Protein AF-A0A842XQS7-F1 (afdb_monomer_lite)

Structure (mmCIF, N/CA/C/O backbone):
data_AF-A0A842XQS7-F1
#
_entry.id   AF-A0A842XQS7-F1
#
loop_
_atom_site.group_PDB
_atom_site.id
_atom_site.type_symbol
_atom_site.label_atom_id
_atom_site.label_alt_id
_atom_site.label_comp_id
_atom_site.label_asym_id
_atom_site.label_entity_id
_atom_site.label_seq_id
_atom_site.pdbx_PDB_ins_code
_atom_site.Cartn_x
_atom_site.Cartn_y
_atom_site.Cartn_z
_atom_site.occupancy
_atom_site.B_iso_or_equiv
_atom_site.auth_seq_id
_atom_site.auth_comp_id
_atom_site.auth_asym_id
_atom_site.auth_atom_id
_atom_site.pdbx_PDB_model_num
ATOM 1 N N . MET A 1 1 ? -32.790 -13.302 12.977 1.00 47.34 1 MET A N 1
ATOM 2 C CA . MET A 1 1 ? -31.801 -12.402 13.604 1.00 47.34 1 MET A CA 1
ATOM 3 C C . MET A 1 1 ? -30.451 -12.900 13.130 1.00 47.34 1 MET A C 1
ATOM 5 O O . MET A 1 1 ? -30.231 -14.085 13.339 1.00 47.34 1 MET A O 1
ATOM 9 N N . PRO A 1 2 ? -29.625 -12.110 12.421 1.00 49.16 2 PRO A N 1
ATOM 10 C CA . PRO A 1 2 ? -28.259 -12.537 12.152 1.00 49.16 2 PRO A CA 1
ATOM 11 C C . PRO A 1 2 ? -27.558 -12.612 13.504 1.00 49.16 2 PRO A C 1
ATOM 13 O O . PRO A 1 2 ? -27.627 -11.671 14.301 1.00 49.16 2 PRO A O 1
ATOM 16 N N . ASP A 1 3 ? -27.045 -13.795 13.799 1.00 56.91 3 ASP A N 1
ATOM 17 C CA . ASP A 1 3 ? -26.550 -14.179 15.104 1.00 56.91 3 ASP A CA 1
ATOM 18 C C . ASP A 1 3 ? -25.242 -13.422 15.353 1.00 56.91 3 ASP A C 1
ATOM 20 O O . ASP A 1 3 ? -24.388 -13.328 14.474 1.00 56.91 3 ASP A O 1
ATOM 24 N N . ILE A 1 4 ? -25.057 -12.863 16.547 1.00 59.94 4 ILE A N 1
ATOM 25 C CA . ILE A 1 4 ? -23.836 -12.113 16.902 1.00 59.94 4 ILE A CA 1
ATOM 26 C C . ILE A 1 4 ? -22.582 -12.991 16.694 1.00 59.94 4 ILE A C 1
ATOM 28 O O . ILE A 1 4 ? -21.482 -12.489 16.475 1.00 59.94 4 ILE A O 1
ATOM 32 N N . ARG A 1 5 ? -22.763 -14.317 16.714 1.00 58.78 5 ARG A N 1
ATOM 33 C CA . ARG A 1 5 ? -21.744 -15.318 1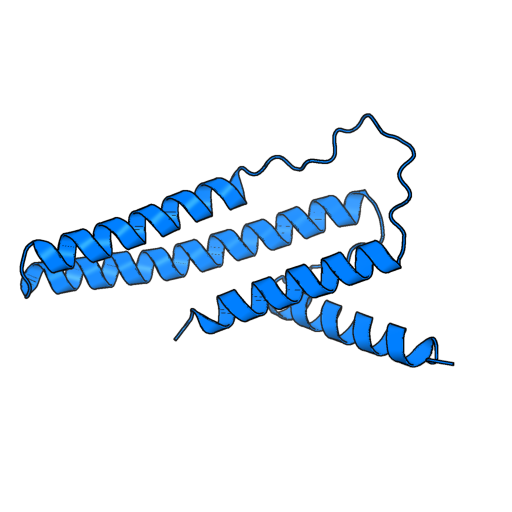6.397 1.00 58.78 5 ARG A CA 1
ATOM 34 C C . ARG A 1 5 ? -21.244 -15.265 14.954 1.00 58.78 5 ARG A C 1
ATOM 36 O O . ARG A 1 5 ? -20.033 -15.337 14.785 1.00 58.78 5 ARG A O 1
ATOM 43 N N . ASP A 1 6 ? -22.126 -15.088 13.972 1.00 61.78 6 ASP A N 1
ATOM 44 C CA . ASP A 1 6 ? -21.742 -15.051 12.552 1.00 61.78 6 ASP A CA 1
ATOM 45 C C . ASP A 1 6 ? -20.835 -13.843 12.278 1.00 61.78 6 ASP A C 1
ATOM 47 O O . ASP A 1 6 ? -19.785 -13.974 11.655 1.00 61.78 6 ASP A O 1
ATOM 51 N N . ARG A 1 7 ? -21.172 -12.685 12.868 1.00 60.97 7 ARG A N 1
ATOM 52 C CA . ARG A 1 7 ? -20.349 -11.465 12.791 1.00 60.97 7 ARG A CA 1
ATOM 53 C C . ARG A 1 7 ? -18.964 -11.646 13.412 1.00 60.97 7 ARG A C 1
ATOM 55 O O . ARG A 1 7 ? -17.959 -11.321 12.796 1.00 60.97 7 ARG A O 1
ATOM 62 N N . ILE A 1 8 ? -18.893 -12.231 14.610 1.00 61.44 8 ILE A N 1
ATOM 63 C CA . ILE A 1 8 ? -17.609 -12.479 15.289 1.00 61.44 8 ILE A CA 1
ATOM 64 C C . ILE A 1 8 ? -16.725 -13.446 14.480 1.00 61.44 8 ILE A C 1
ATOM 66 O O . ILE A 1 8 ? -15.493 -13.369 14.544 1.00 61.44 8 ILE A O 1
ATOM 70 N N . GLU A 1 9 ? -17.331 -14.387 13.759 1.00 64.75 9 GLU A N 1
ATOM 71 C CA . GLU A 1 9 ? -16.613 -15.352 12.929 1.00 64.75 9 GLU A CA 1
ATOM 72 C C . GLU A 1 9 ? -16.089 -14.712 11.631 1.00 64.75 9 GLU A C 1
ATOM 74 O O . GLU A 1 9 ? -14.918 -14.922 11.290 1.00 64.75 9 GLU A O 1
ATOM 79 N N . GLU A 1 10 ? -16.885 -13.854 10.983 1.00 68.31 10 GLU A N 1
ATOM 80 C CA . GLU A 1 10 ? -16.462 -13.019 9.846 1.00 68.31 10 GLU A CA 1
ATOM 81 C C . GLU A 1 10 ? -15.311 -12.074 10.225 1.00 68.31 10 GLU A C 1
ATOM 83 O O . GLU A 1 10 ? -14.260 -12.098 9.574 1.00 68.31 10 GLU A O 1
ATOM 88 N N . ASP A 1 11 ? -15.432 -11.341 11.335 1.00 67.50 11 ASP A N 1
ATOM 89 C CA . ASP A 1 11 ? -14.399 -10.410 11.815 1.00 67.50 11 ASP A CA 1
ATOM 90 C C . ASP A 1 11 ? -13.074 -11.122 12.106 1.00 67.50 11 ASP A C 1
ATOM 92 O O . ASP A 1 11 ? -11.984 -10.636 11.778 1.00 67.50 11 ASP A O 1
ATOM 96 N N . ARG A 1 12 ? -13.141 -12.321 12.700 1.00 70.38 12 ARG A N 1
ATOM 97 C CA . ARG A 1 12 ? -11.954 -13.161 12.927 1.00 70.38 12 ARG A CA 1
ATOM 98 C C . ARG A 1 12 ? -11.329 -13.626 11.618 1.00 70.38 12 ARG A C 1
ATOM 100 O O . ARG A 1 12 ? -10.099 -13.700 11.541 1.00 70.38 12 ARG A O 1
ATOM 107 N N . GLY A 1 13 ? -12.145 -13.945 10.615 1.00 79.94 13 GLY A N 1
ATOM 108 C CA . GLY A 1 13 ? -11.687 -14.313 9.278 1.00 79.94 13 GLY A CA 1
ATOM 109 C C . GLY A 1 13 ? -10.922 -13.173 8.607 1.00 79.94 13 GLY A C 1
ATOM 110 O O . GLY A 1 13 ? -9.781 -13.366 8.172 1.00 79.94 13 GLY A O 1
ATOM 111 N N . ILE A 1 14 ? -11.506 -11.973 8.602 1.00 79.00 14 ILE A N 1
ATOM 112 C CA . ILE A 1 14 ? -10.911 -10.773 8.001 1.00 79.00 14 ILE A CA 1
ATOM 113 C C . ILE A 1 14 ? -9.624 -10.376 8.733 1.00 79.00 14 ILE A C 1
ATOM 115 O O . ILE A 1 14 ? -8.588 -10.158 8.100 1.00 79.00 14 ILE A O 1
ATOM 119 N N . LEU A 1 15 ? -9.635 -10.371 10.069 1.00 80.12 15 LEU A N 1
ATOM 120 C CA . LEU A 1 15 ? -8.447 -10.058 10.864 1.00 80.12 15 LEU A CA 1
ATOM 121 C C . LEU A 1 15 ? -7.292 -11.023 10.570 1.00 80.12 15 LEU A C 1
ATOM 123 O O . LEU A 1 15 ? -6.156 -10.592 10.363 1.00 80.12 15 LEU A O 1
ATOM 127 N N . LYS A 1 16 ? -7.574 -12.329 10.527 1.00 80.19 16 LYS A N 1
ATOM 128 C CA . LYS A 1 16 ? -6.570 -13.360 10.233 1.00 80.19 16 LYS A CA 1
ATOM 129 C C . LYS A 1 16 ? -6.007 -13.213 8.819 1.00 80.19 16 LYS A C 1
ATOM 131 O O . LYS A 1 16 ? -4.815 -13.432 8.593 1.00 80.19 16 LYS A O 1
ATOM 136 N N . LYS A 1 17 ? -6.850 -12.805 7.873 1.00 81.44 17 LYS A N 1
ATOM 137 C CA . LYS A 1 17 ? -6.434 -12.505 6.507 1.00 81.44 17 LYS A CA 1
ATOM 138 C C . LYS A 1 17 ? -5.453 -11.338 6.479 1.00 81.44 17 LYS A C 1
ATOM 140 O O . LYS A 1 17 ? -4.344 -11.513 5.989 1.00 81.44 17 LYS A O 1
ATOM 145 N N . ILE A 1 18 ? -5.784 -10.209 7.107 1.00 80.62 18 ILE A N 1
ATOM 146 C CA . ILE A 1 18 ? -4.874 -9.055 7.203 1.00 80.62 18 ILE A CA 1
ATOM 147 C C . ILE A 1 18 ? -3.562 -9.447 7.892 1.00 80.62 18 ILE A C 1
ATOM 149 O O . ILE A 1 18 ? -2.492 -9.110 7.394 1.00 80.62 18 ILE A O 1
ATOM 153 N N . GLN A 1 19 ? -3.613 -10.228 8.975 1.00 82.19 19 GLN A N 1
ATOM 154 C CA . GLN A 1 19 ? -2.420 -10.728 9.675 1.00 82.19 19 GLN A CA 1
ATOM 155 C C . GLN A 1 19 ? -1.503 -11.598 8.807 1.00 82.19 19 GLN A C 1
ATOM 157 O O . GLN A 1 19 ? -0.300 -11.651 9.064 1.00 82.19 19 GLN A O 1
ATOM 162 N N . THR A 1 20 ? -2.046 -12.264 7.784 1.00 82.69 20 THR A N 1
ATOM 163 C CA . THR A 1 20 ? -1.252 -13.043 6.820 1.00 82.69 20 THR A CA 1
ATOM 164 C C . THR A 1 20 ? -0.348 -12.132 5.985 1.00 82.69 20 THR A C 1
ATOM 166 O O . THR A 1 20 ? 0.768 -12.515 5.642 1.00 82.69 20 THR A O 1
ATOM 169 N N . TYR A 1 21 ? -0.799 -10.908 5.701 1.00 77.00 21 TYR A N 1
ATOM 170 C CA . TYR A 1 21 ? -0.056 -9.912 4.925 1.00 77.00 21 TYR A CA 1
ATOM 171 C C . TYR A 1 21 ? 0.744 -8.943 5.799 1.00 77.00 21 TYR A C 1
ATOM 173 O O . TYR A 1 21 ? 1.818 -8.488 5.410 1.00 77.00 21 TYR A O 1
ATOM 181 N N . VAL A 1 22 ? 0.221 -8.626 6.981 1.00 79.50 22 VAL A N 1
ATOM 182 C CA . VAL A 1 22 ? 0.772 -7.651 7.920 1.00 79.50 22 VAL A CA 1
ATOM 183 C C . VAL A 1 22 ? 1.080 -8.367 9.241 1.00 79.50 22 VAL A C 1
ATOM 185 O O . VAL A 1 22 ? 0.264 -8.360 10.170 1.00 79.50 22 VAL A O 1
ATOM 188 N N . PRO A 1 23 ? 2.252 -9.019 9.358 1.00 77.31 23 PRO A N 1
ATOM 189 C CA . PRO A 1 23 ? 2.621 -9.723 10.578 1.00 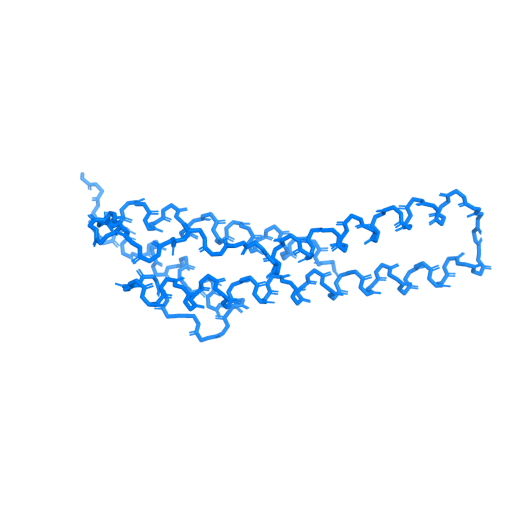77.31 23 PRO A CA 1
ATOM 190 C C . PRO A 1 23 ? 2.697 -8.749 11.758 1.00 77.31 23 PRO A C 1
ATOM 192 O O . PRO A 1 23 ? 3.286 -7.674 11.669 1.00 77.31 23 PRO A O 1
ATOM 195 N N . GLY A 1 24 ? 2.087 -9.135 12.880 1.00 77.00 24 GLY A N 1
ATOM 196 C CA . GLY A 1 24 ? 2.009 -8.306 14.087 1.00 77.00 24 GLY A CA 1
ATOM 197 C C . GLY A 1 24 ? 0.801 -7.367 14.149 1.00 77.00 24 GLY A C 1
ATOM 198 O O . GLY A 1 24 ? 0.636 -6.687 15.159 1.00 77.00 24 GLY A O 1
ATOM 199 N N . PHE A 1 25 ? -0.066 -7.356 13.134 1.00 80.38 25 PHE A N 1
ATOM 200 C CA . PHE A 1 25 ? -1.308 -6.587 13.148 1.00 80.38 25 PHE A CA 1
ATOM 201 C C . PHE A 1 25 ? -2.277 -7.119 14.222 1.00 80.38 25 PHE A C 1
ATOM 203 O O . PHE A 1 25 ? -2.694 -8.278 14.191 1.00 80.38 25 PHE A O 1
ATOM 210 N N . ARG A 1 26 ? -2.631 -6.286 15.209 1.00 76.44 26 ARG A N 1
ATOM 211 C CA . ARG A 1 26 ? -3.466 -6.680 16.368 1.00 76.44 26 ARG A CA 1
ATOM 212 C C . ARG A 1 26 ? -4.934 -6.268 16.250 1.00 76.44 26 ARG A C 1
ATOM 214 O O . ARG A 1 26 ? -5.729 -6.612 17.123 1.00 76.44 26 ARG A O 1
ATOM 221 N N . GLY A 1 27 ? -5.285 -5.584 15.165 1.00 75.50 27 GLY A N 1
ATOM 222 C CA . GLY A 1 27 ? -6.617 -5.053 14.937 1.00 75.50 27 GLY A CA 1
ATOM 223 C C . GLY A 1 27 ? -6.850 -3.665 15.526 1.00 75.50 27 GLY A C 1
ATOM 224 O O . GLY A 1 27 ? -6.028 -3.123 16.257 1.00 75.50 27 GLY A O 1
ATOM 225 N N . TYR A 1 28 ? -8.007 -3.103 15.210 1.00 72.44 28 TYR A N 1
ATOM 226 C CA . TYR A 1 28 ? -8.395 -1.725 15.448 1.00 72.44 28 TYR A CA 1
ATOM 227 C C . TYR A 1 28 ? -9.142 -1.551 16.786 1.00 72.44 28 TYR A C 1
ATOM 229 O O . TYR A 1 28 ? -10.231 -0.995 16.843 1.00 72.44 28 TYR A O 1
ATOM 237 N N . ARG A 1 29 ? -8.585 -2.057 17.896 1.00 66.38 29 ARG A N 1
ATOM 238 C CA . ARG A 1 29 ? -9.301 -2.102 19.193 1.00 66.38 29 ARG A CA 1
ATOM 239 C C . ARG A 1 29 ? -9.288 -0.782 19.968 1.00 66.38 29 ARG A C 1
ATOM 241 O O . ARG A 1 29 ? -10.190 -0.532 20.767 1.00 66.38 29 ARG A O 1
ATOM 248 N N . ARG A 1 30 ? -8.255 0.042 19.790 1.00 64.62 30 ARG A N 1
ATOM 249 C CA . ARG A 1 30 ? -8.086 1.355 20.436 1.00 64.62 30 ARG A CA 1
ATOM 250 C C . ARG A 1 30 ? -7.566 2.374 19.425 1.00 64.62 30 ARG A C 1
ATOM 252 O O . ARG A 1 30 ? -7.031 2.012 18.386 1.00 64.62 30 ARG A O 1
ATOM 259 N N . ARG A 1 31 ? -7.687 3.669 19.741 1.00 63.75 31 ARG A N 1
ATOM 260 C CA . ARG A 1 31 ? -7.193 4.767 18.879 1.00 63.75 31 ARG A CA 1
ATOM 261 C C . ARG A 1 31 ? -5.702 4.661 18.546 1.00 63.75 31 ARG A C 1
ATOM 263 O O . ARG A 1 31 ? -5.302 5.001 17.440 1.00 63.75 31 ARG A O 1
ATOM 270 N N . GLU A 1 32 ? -4.897 4.229 19.508 1.00 62.50 32 GLU A N 1
ATOM 271 C CA . GLU A 1 32 ? -3.462 4.007 19.315 1.00 62.50 32 GLU A CA 1
ATOM 272 C C . GLU A 1 32 ? -3.224 2.806 18.392 1.00 62.50 32 GLU A C 1
ATOM 274 O O . GLU A 1 32 ? -2.525 2.938 17.391 1.00 62.50 32 GLU A O 1
ATOM 279 N N . ASP A 1 33 ? -3.958 1.710 18.623 1.00 69.94 33 ASP A N 1
ATOM 280 C CA . ASP A 1 33 ? -3.924 0.525 17.763 1.00 69.94 33 ASP A CA 1
ATOM 281 C C . ASP A 1 33 ? -4.326 0.854 16.317 1.00 69.94 33 ASP A C 1
ATOM 283 O O . ASP A 1 33 ? -3.716 0.332 15.398 1.00 69.94 33 ASP A O 1
ATOM 287 N N . LEU A 1 34 ? -5.299 1.747 16.094 1.00 71.81 34 LEU A N 1
ATOM 288 C CA . LEU A 1 34 ? -5.717 2.213 14.762 1.00 71.81 34 LEU A CA 1
ATOM 289 C C . LEU A 1 34 ? -4.588 2.895 13.989 1.00 71.81 34 LEU A C 1
ATOM 291 O O . LEU A 1 34 ? -4.396 2.617 12.807 1.00 71.81 34 LEU A O 1
ATOM 295 N N . ARG A 1 35 ? -3.835 3.779 14.649 1.00 71.38 35 ARG A N 1
ATOM 296 C CA . ARG A 1 35 ? -2.711 4.484 14.016 1.00 71.38 35 ARG A CA 1
ATOM 297 C C . ARG A 1 35 ? -1.569 3.534 13.697 1.00 71.38 35 ARG A C 1
ATOM 299 O O . ARG A 1 35 ? -1.017 3.599 12.601 1.00 71.38 35 ARG A O 1
ATOM 306 N N . ASP A 1 36 ? -1.228 2.666 14.641 1.00 75.62 36 ASP A N 1
ATOM 307 C CA . ASP A 1 36 ? -0.150 1.700 14.456 1.00 75.62 36 ASP A CA 1
ATOM 308 C C . ASP A 1 36 ? -0.512 0.681 13.374 1.00 75.62 36 ASP A C 1
ATOM 310 O O . ASP A 1 36 ? 0.295 0.402 12.489 1.00 75.62 36 ASP A O 1
ATOM 314 N N . ALA A 1 37 ? -1.751 0.197 13.380 1.00 75.75 37 ALA A N 1
ATOM 315 C CA . ALA A 1 37 ? -2.275 -0.735 12.396 1.00 75.75 37 ALA A CA 1
ATOM 316 C C . ALA A 1 37 ? -2.332 -0.132 10.979 1.00 75.75 37 ALA A C 1
ATOM 318 O O . ALA A 1 37 ? -1.811 -0.756 10.055 1.00 75.75 37 ALA A O 1
ATOM 319 N N . ASP A 1 38 ? -2.853 1.091 10.803 1.00 76.81 38 ASP A N 1
ATOM 320 C CA . ASP A 1 38 ? -2.841 1.810 9.512 1.00 76.81 38 ASP A CA 1
ATOM 321 C C . ASP A 1 38 ? -1.403 2.038 9.020 1.00 76.81 38 ASP A C 1
ATOM 323 O O . ASP A 1 38 ? -1.078 1.774 7.861 1.00 76.81 38 ASP A O 1
ATOM 327 N N . ARG A 1 39 ? -0.490 2.436 9.915 1.00 78.38 39 ARG A N 1
ATOM 328 C CA . ARG A 1 39 ? 0.928 2.613 9.575 1.00 78.38 39 ARG A CA 1
ATOM 329 C C . ARG A 1 39 ? 1.575 1.310 9.114 1.00 78.38 39 ARG A C 1
ATOM 331 O O . ARG A 1 39 ? 2.308 1.314 8.125 1.00 78.38 39 ARG A O 1
ATOM 338 N N . MET A 1 40 ? 1.319 0.206 9.814 1.00 81.31 40 MET A N 1
ATOM 339 C CA . MET A 1 40 ? 1.828 -1.118 9.447 1.00 81.31 40 MET A CA 1
ATOM 340 C C . MET A 1 40 ? 1.273 -1.573 8.096 1.00 81.31 40 MET A C 1
ATOM 342 O O . MET A 1 40 ? 2.028 -2.079 7.263 1.00 81.31 40 MET A O 1
ATOM 346 N N . LEU A 1 41 ? -0.020 -1.353 7.857 1.00 79.94 41 LEU A N 1
ATOM 347 C CA . LEU A 1 41 ? -0.689 -1.735 6.618 1.00 79.94 41 LEU A CA 1
ATOM 348 C C . LEU A 1 41 ? -0.146 -0.932 5.427 1.00 79.94 41 LEU A C 1
ATOM 350 O O . LEU A 1 41 ? 0.231 -1.517 4.410 1.00 79.94 41 LEU A O 1
ATOM 354 N N . ARG A 1 42 ? 0.030 0.386 5.583 1.00 80.00 42 ARG A N 1
ATOM 355 C CA . ARG A 1 42 ? 0.652 1.250 4.562 1.00 80.00 42 ARG A CA 1
ATOM 356 C C . ARG A 1 42 ? 2.119 0.923 4.305 1.00 80.00 42 ARG A C 1
ATOM 358 O O . ARG A 1 42 ? 2.564 0.991 3.158 1.00 80.00 42 ARG A O 1
ATOM 365 N N . ALA A 1 43 ? 2.876 0.556 5.338 1.00 82.75 43 ALA A N 1
ATOM 366 C CA . ALA A 1 43 ? 4.268 0.143 5.174 1.00 82.75 43 ALA A CA 1
ATOM 367 C C . ALA A 1 43 ? 4.371 -1.132 4.322 1.00 82.75 43 ALA A C 1
ATOM 369 O O . ALA A 1 43 ? 5.144 -1.167 3.363 1.00 82.75 43 ALA A O 1
ATOM 370 N N . GLN A 1 44 ? 3.543 -2.139 4.614 1.00 82.81 44 GLN A N 1
ATOM 371 C CA . GLN A 1 44 ? 3.487 -3.377 3.830 1.00 82.81 44 GLN A CA 1
ATOM 372 C C . GLN A 1 44 ? 3.012 -3.130 2.398 1.00 82.81 44 GLN A C 1
ATOM 374 O O . GLN A 1 44 ? 3.609 -3.636 1.447 1.00 82.81 44 GLN A O 1
ATOM 379 N N . LEU A 1 45 ? 1.991 -2.289 2.231 1.00 81.81 45 LEU A N 1
ATOM 380 C CA . LEU A 1 45 ? 1.494 -1.863 0.927 1.00 81.81 45 LEU A CA 1
ATOM 381 C C . LEU A 1 45 ? 2.604 -1.239 0.071 1.0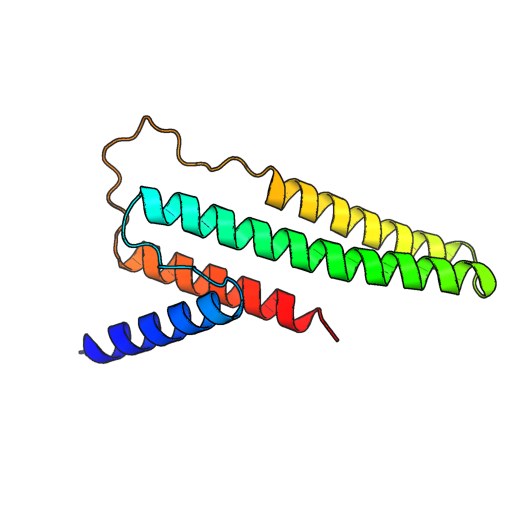0 81.81 45 LEU A C 1
ATOM 383 O O . LEU A 1 45 ? 2.836 -1.649 -1.066 1.00 81.81 45 LEU A O 1
ATOM 387 N N . THR A 1 46 ? 3.335 -0.285 0.645 1.00 83.00 46 THR A N 1
ATOM 388 C CA . THR A 1 46 ? 4.444 0.399 -0.033 1.00 83.00 46 THR A CA 1
ATOM 389 C C . THR A 1 46 ? 5.570 -0.576 -0.378 1.00 83.00 46 THR A C 1
ATOM 391 O O . THR A 1 46 ? 6.133 -0.516 -1.470 1.00 83.00 46 THR A O 1
ATOM 394 N N . GLN A 1 47 ? 5.880 -1.517 0.520 1.00 85.06 47 GLN A N 1
ATOM 395 C CA . GLN A 1 47 ? 6.895 -2.542 0.275 1.00 85.06 47 GLN A CA 1
ATOM 396 C C . GLN A 1 47 ? 6.510 -3.462 -0.893 1.00 85.06 47 GLN A C 1
ATOM 398 O O . GLN A 1 47 ? 7.360 -3.784 -1.730 1.00 85.06 47 GLN A O 1
ATOM 403 N N . LYS A 1 48 ? 5.236 -3.863 -0.977 1.00 82.94 48 LYS A N 1
ATOM 404 C CA . LYS A 1 48 ? 4.714 -4.668 -2.087 1.00 82.94 48 LYS A CA 1
ATOM 405 C C . LYS A 1 48 ? 4.781 -3.907 -3.407 1.00 82.94 48 LYS A C 1
ATOM 407 O O . LYS A 1 48 ? 5.401 -4.403 -4.342 1.00 82.94 48 LYS A O 1
ATOM 412 N N . LEU A 1 49 ? 4.263 -2.679 -3.451 1.00 82.50 49 LEU A N 1
ATOM 413 C CA . LEU A 1 49 ? 4.328 -1.826 -4.644 1.00 82.50 49 LEU A CA 1
ATOM 414 C C . LEU A 1 49 ? 5.769 -1.615 -5.130 1.00 82.50 49 LEU A C 1
ATOM 416 O O . LEU A 1 49 ? 6.038 -1.773 -6.318 1.00 82.50 49 LEU A O 1
ATOM 420 N N . SER A 1 50 ? 6.708 -1.374 -4.209 1.00 84.56 50 SER A N 1
ATOM 421 C CA . SER A 1 50 ? 8.130 -1.204 -4.538 1.00 84.56 50 SER A CA 1
ATOM 422 C C . SER A 1 50 ? 8.763 -2.469 -5.121 1.00 84.56 50 SER A C 1
ATOM 424 O O . SER A 1 50 ? 9.627 -2.387 -5.998 1.00 84.56 50 SER A O 1
ATOM 426 N N . THR A 1 51 ? 8.320 -3.646 -4.672 1.00 86.88 51 THR A N 1
ATOM 427 C CA . THR A 1 51 ? 8.776 -4.932 -5.218 1.00 86.88 51 THR A CA 1
ATOM 428 C C . THR A 1 51 ? 8.306 -5.103 -6.661 1.00 86.88 51 THR A C 1
ATOM 430 O O . THR A 1 51 ? 9.131 -5.376 -7.533 1.00 86.88 51 THR A O 1
ATOM 433 N N . GLU A 1 52 ? 7.023 -4.854 -6.930 1.00 84.81 52 GLU A N 1
ATOM 434 C CA . GLU A 1 52 ? 6.455 -4.920 -8.285 1.00 84.81 52 GLU A CA 1
ATOM 435 C C . GLU A 1 52 ? 7.093 -3.880 -9.216 1.00 84.81 52 GLU A C 1
ATOM 437 O O . GLU A 1 52 ? 7.497 -4.181 -10.341 1.00 84.81 52 GLU A O 1
ATOM 442 N N . ARG A 1 53 ? 7.292 -2.652 -8.721 1.00 85.94 53 ARG A N 1
ATOM 443 C CA . ARG A 1 53 ? 7.992 -1.593 -9.453 1.00 85.94 53 ARG A CA 1
ATOM 444 C C . ARG A 1 53 ? 9.413 -2.007 -9.831 1.00 85.94 53 ARG A C 1
ATOM 446 O O . ARG A 1 53 ? 9.852 -1.696 -10.938 1.00 85.94 53 ARG A O 1
ATOM 453 N N . ARG A 1 54 ? 10.139 -2.689 -8.939 1.00 86.31 54 ARG A N 1
ATOM 454 C CA . ARG A 1 54 ? 11.483 -3.202 -9.244 1.00 86.31 54 ARG A CA 1
ATOM 455 C C . ARG A 1 54 ? 11.434 -4.259 -10.347 1.00 86.31 54 ARG A C 1
ATOM 457 O O . ARG A 1 54 ? 12.247 -4.181 -11.262 1.00 86.31 54 ARG A O 1
ATOM 464 N N . GLY A 1 55 ? 10.452 -5.162 -10.318 1.00 85.00 55 GLY A N 1
ATOM 465 C CA . GLY A 1 55 ? 10.213 -6.113 -11.411 1.00 85.00 55 GLY A CA 1
ATOM 466 C C . GLY A 1 55 ? 9.981 -5.408 -12.753 1.00 85.00 55 GLY A C 1
ATOM 467 O O . GLY A 1 55 ? 10.608 -5.748 -13.754 1.00 85.00 55 GLY A O 1
ATOM 468 N N . LEU A 1 56 ? 9.175 -4.341 -12.770 1.00 84.19 56 LEU A N 1
ATOM 469 C CA . LEU A 1 56 ? 8.973 -3.521 -13.972 1.00 84.19 56 LEU A CA 1
ATOM 470 C C . LEU A 1 56 ? 10.255 -2.810 -14.438 1.00 84.19 56 LEU A C 1
ATOM 472 O O . LEU A 1 56 ? 10.494 -2.698 -15.642 1.00 84.19 56 LEU A O 1
ATOM 476 N N . GLU A 1 57 ? 11.090 -2.328 -13.515 1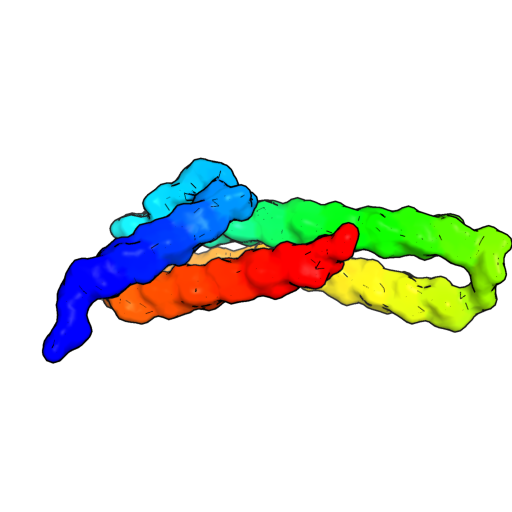.00 84.62 57 GLU A N 1
ATOM 477 C CA . GLU A 1 57 ? 12.393 -1.727 -13.836 1.00 84.62 57 GLU A CA 1
ATOM 478 C C . GLU A 1 57 ? 13.370 -2.756 -14.431 1.00 84.62 57 GLU A C 1
ATOM 480 O O . GLU A 1 57 ? 14.075 -2.431 -15.392 1.00 84.62 57 GLU A O 1
ATOM 485 N N . GLU A 1 58 ? 13.368 -3.992 -13.927 1.00 85.25 58 GLU A N 1
ATOM 486 C CA . GLU A 1 58 ? 14.137 -5.116 -14.474 1.00 85.25 58 GLU A CA 1
ATOM 487 C C . GLU A 1 58 ? 13.649 -5.491 -15.882 1.00 85.25 58 GLU A C 1
ATOM 489 O O . GLU A 1 58 ? 14.457 -5.548 -16.814 1.00 85.25 58 GLU A O 1
ATOM 494 N N . CYS A 1 59 ? 12.332 -5.633 -16.085 1.00 82.50 59 CYS A N 1
ATOM 495 C CA . CYS A 1 59 ? 11.742 -5.855 -17.409 1.00 82.50 59 CYS A CA 1
ATOM 496 C C . CYS A 1 59 ? 12.115 -4.739 -18.389 1.00 82.50 59 CYS A C 1
ATOM 498 O O . CYS A 1 59 ? 12.510 -5.018 -19.522 1.00 82.50 59 CYS A O 1
ATOM 500 N N . ARG A 1 60 ? 12.055 -3.473 -17.952 1.00 80.00 60 ARG A N 1
ATOM 501 C CA . ARG A 1 60 ? 12.502 -2.338 -18.770 1.00 80.00 60 ARG A CA 1
ATOM 502 C C . ARG A 1 60 ? 13.965 -2.503 -19.172 1.00 80.00 60 ARG A C 1
ATOM 504 O O . ARG A 1 60 ? 14.280 -2.297 -20.337 1.00 80.00 60 ARG A O 1
ATOM 511 N N . GLY A 1 61 ? 14.838 -2.889 -18.238 1.00 78.94 61 GLY A N 1
ATOM 512 C CA . GLY A 1 61 ? 16.261 -3.139 -18.489 1.00 78.94 61 GLY A CA 1
ATOM 513 C C . GLY A 1 61 ? 16.517 -4.210 -19.555 1.00 78.94 61 GLY A C 1
ATOM 514 O O . GLY A 1 61 ? 17.370 -4.018 -20.419 1.00 78.94 61 GLY A O 1
ATOM 515 N N . LEU A 1 62 ? 15.740 -5.295 -19.539 1.00 78.81 62 LEU A N 1
ATOM 516 C CA . LEU A 1 62 ? 15.824 -6.370 -20.536 1.00 78.81 62 LEU A CA 1
ATOM 517 C C . LEU A 1 62 ? 15.321 -5.925 -21.919 1.00 78.81 62 LEU A C 1
ATOM 519 O O . LEU A 1 62 ? 15.910 -6.271 -22.944 1.00 78.81 62 LEU A O 1
ATOM 523 N N . LEU A 1 63 ? 14.263 -5.110 -21.963 1.00 74.31 63 LEU A N 1
ATOM 524 C CA . LEU A 1 63 ? 13.672 -4.620 -23.214 1.00 74.31 63 LEU A CA 1
ATOM 525 C C . LEU A 1 63 ? 14.541 -3.578 -23.929 1.00 74.31 63 LEU A C 1
ATOM 527 O O . LEU A 1 63 ? 14.476 -3.499 -25.155 1.00 74.31 63 LEU A O 1
ATOM 531 N N . VAL A 1 64 ? 15.406 -2.854 -23.201 1.00 70.69 64 VAL A N 1
ATOM 532 C CA . VAL A 1 64 ? 16.407 -1.923 -23.775 1.00 70.69 64 VAL A CA 1
ATOM 533 C C . VAL A 1 64 ? 17.272 -2.613 -24.839 1.00 70.69 64 VAL A C 1
ATOM 535 O O . VAL A 1 64 ? 17.723 -1.962 -25.776 1.00 70.69 64 VAL A O 1
ATOM 538 N N . GLN A 1 65 ? 17.500 -3.924 -24.716 1.00 66.31 65 GLN A N 1
ATOM 539 C CA . GLN A 1 65 ? 18.342 -4.674 -25.650 1.00 66.31 65 GLN A CA 1
ATOM 540 C C . GLN A 1 65 ? 17.607 -5.142 -26.918 1.00 66.31 65 GLN A C 1
ATOM 542 O O . GLN A 1 65 ? 18.272 -5.541 -27.869 1.00 66.31 65 GLN A O 1
ATOM 547 N N . SER A 1 66 ? 16.265 -5.122 -26.944 1.00 65.12 66 SER A N 1
ATOM 548 C CA . SER A 1 66 ? 15.478 -5.869 -27.946 1.00 65.12 66 SER A CA 1
ATOM 549 C C . SER A 1 66 ? 14.332 -5.094 -28.622 1.00 65.12 66 SER A C 1
ATOM 551 O O . SER A 1 66 ? 13.840 -5.558 -29.648 1.00 65.12 66 SER A O 1
ATOM 553 N N . TYR A 1 67 ? 13.882 -3.947 -28.088 1.00 62.28 67 TYR A N 1
ATOM 554 C CA . TYR A 1 67 ? 12.659 -3.254 -28.544 1.00 62.28 67 TYR A CA 1
ATOM 555 C C . TYR A 1 67 ? 12.851 -1.751 -28.823 1.00 62.28 67 TYR A C 1
ATOM 557 O O . TYR A 1 67 ? 13.872 -1.158 -28.480 1.00 62.28 67 TYR A O 1
ATOM 565 N N . GLY A 1 68 ? 11.862 -1.143 -29.493 1.00 68.06 68 GLY A N 1
ATOM 566 C CA . GLY A 1 68 ? 11.856 0.261 -29.911 1.00 68.06 68 GLY A CA 1
ATOM 567 C C . GLY A 1 68 ? 11.481 1.260 -28.805 1.00 68.06 68 GLY A C 1
ATOM 568 O O . GLY A 1 68 ? 11.132 0.904 -27.681 1.00 68.06 68 GLY A O 1
ATOM 569 N N . SER A 1 69 ? 11.547 2.555 -29.134 1.00 69.31 69 SER A N 1
ATOM 570 C CA . SER A 1 69 ? 11.356 3.661 -28.178 1.00 69.31 69 SER A CA 1
ATOM 571 C C . SER A 1 69 ? 9.954 3.733 -27.557 1.00 69.31 69 SER A C 1
ATOM 573 O O . SER A 1 69 ? 9.805 4.237 -26.444 1.00 69.31 69 SER A O 1
ATOM 575 N N . LYS A 1 70 ? 8.928 3.224 -28.245 1.00 76.38 70 LYS A N 1
ATOM 576 C CA . LYS A 1 70 ? 7.522 3.361 -27.840 1.00 76.38 70 LYS A CA 1
ATOM 577 C C . LYS A 1 70 ? 7.154 2.425 -26.686 1.00 76.38 70 LYS A C 1
ATOM 579 O O . LYS A 1 70 ? 6.465 2.828 -25.752 1.00 76.38 70 LYS A O 1
ATOM 584 N N . GLU A 1 71 ? 7.646 1.192 -26.714 1.00 76.62 71 GLU A N 1
ATOM 585 C CA . GLU A 1 71 ? 7.459 0.206 -25.647 1.00 76.62 71 GLU A CA 1
ATOM 586 C C . GLU A 1 71 ? 8.188 0.639 -24.364 1.00 76.62 71 GLU A C 1
ATOM 588 O O . GLU A 1 71 ? 7.669 0.471 -23.257 1.00 76.62 71 GLU A O 1
ATOM 593 N N . MET A 1 72 ? 9.355 1.282 -24.507 1.00 75.38 72 MET A N 1
ATOM 594 C CA . MET A 1 72 ? 10.090 1.868 -23.380 1.00 75.38 72 MET A CA 1
ATOM 595 C C . MET A 1 72 ? 9.325 3.018 -22.718 1.00 75.38 72 MET A C 1
ATOM 597 O O . MET A 1 72 ? 9.338 3.132 -21.490 1.00 75.38 72 MET A O 1
ATOM 601 N N . GLU A 1 73 ? 8.655 3.858 -23.508 1.00 80.19 73 GLU A N 1
ATOM 602 C CA . GLU A 1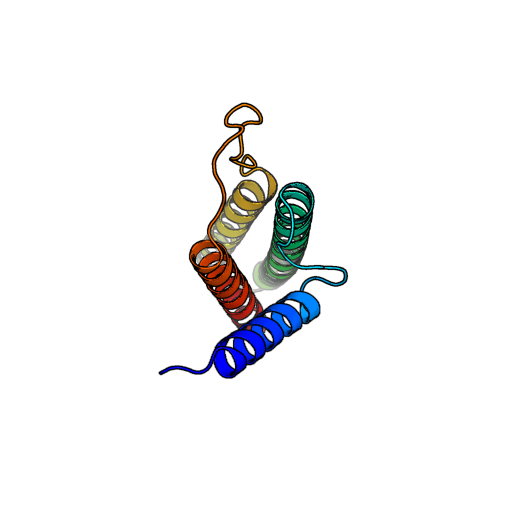 73 ? 7.868 4.985 -23.003 1.00 80.19 73 GLU A CA 1
ATOM 603 C C . GLU A 1 73 ? 6.643 4.510 -22.208 1.00 80.19 73 GLU A C 1
ATOM 605 O O . GLU A 1 73 ? 6.386 5.016 -21.114 1.00 80.19 73 GLU A O 1
ATOM 610 N N . LEU A 1 74 ? 5.950 3.469 -22.686 1.00 81.19 74 LEU A N 1
ATOM 611 C CA . LEU A 1 74 ? 4.811 2.866 -21.982 1.00 81.19 74 LEU A CA 1
ATOM 612 C C . LEU A 1 74 ? 5.214 2.290 -20.616 1.00 81.19 74 LEU A C 1
ATOM 614 O O . LEU A 1 74 ? 4.561 2.567 -19.606 1.00 81.19 74 LEU A O 1
ATOM 618 N N . ILE A 1 75 ? 6.318 1.539 -20.557 1.00 83.38 75 ILE A N 1
ATOM 619 C CA . ILE A 1 75 ? 6.820 0.970 -19.295 1.00 83.38 75 ILE A CA 1
ATOM 620 C C . ILE A 1 75 ? 7.354 2.068 -18.372 1.00 83.38 75 ILE A C 1
ATOM 622 O O . ILE A 1 75 ? 7.135 2.023 -17.161 1.00 83.38 75 ILE A O 1
ATOM 626 N N . GLY A 1 76 ? 8.016 3.087 -18.925 1.00 82.94 76 GLY A N 1
ATOM 627 C CA . GLY A 1 76 ? 8.433 4.268 -18.172 1.00 82.94 76 GLY A CA 1
ATOM 628 C C . GLY A 1 76 ? 7.252 4.998 -17.526 1.00 82.94 76 GLY A C 1
ATOM 629 O O . GLY A 1 76 ? 7.320 5.345 -16.344 1.00 82.94 76 GLY A O 1
ATOM 630 N N . GLY A 1 77 ? 6.153 5.165 -18.267 1.00 85.88 77 GLY A N 1
ATOM 631 C CA . GLY A 1 77 ? 4.898 5.722 -17.762 1.00 85.88 77 GLY A CA 1
ATOM 632 C C . GLY A 1 77 ? 4.311 4.893 -16.620 1.00 85.88 77 GLY A C 1
ATOM 633 O O . GLY A 1 77 ? 3.967 5.448 -15.575 1.00 85.88 77 GLY A O 1
ATOM 634 N N . LEU A 1 78 ? 4.284 3.564 -16.770 1.00 84.88 78 LEU A N 1
ATOM 635 C CA . LEU A 1 78 ? 3.804 2.655 -15.728 1.00 84.88 78 LEU A CA 1
ATOM 636 C C . LEU A 1 78 ? 4.659 2.745 -14.454 1.00 84.88 78 LEU A C 1
ATOM 638 O O . LEU A 1 78 ? 4.118 2.936 -13.368 1.00 84.88 78 LEU A O 1
ATOM 642 N N . ILE A 1 79 ? 5.990 2.711 -14.575 1.00 86.19 79 ILE A N 1
ATOM 643 C CA . ILE A 1 79 ? 6.908 2.858 -13.431 1.00 86.19 79 ILE A CA 1
ATOM 644 C C . ILE A 1 79 ? 6.673 4.190 -12.705 1.00 86.19 79 ILE A C 1
ATOM 646 O O . ILE A 1 79 ? 6.663 4.229 -11.473 1.00 86.19 79 ILE A O 1
ATOM 650 N N . ASN A 1 80 ? 6.458 5.284 -13.440 1.00 85.94 80 ASN A N 1
ATOM 651 C CA . ASN A 1 80 ? 6.161 6.584 -12.837 1.00 85.94 80 ASN A CA 1
ATOM 652 C C . ASN A 1 80 ? 4.815 6.595 -12.103 1.00 85.94 80 ASN A C 1
ATOM 654 O O . ASN A 1 80 ? 4.722 7.186 -11.025 1.00 85.94 80 ASN A O 1
ATOM 658 N N . GLN A 1 81 ? 3.796 5.919 -12.640 1.00 86.00 81 GLN A N 1
ATOM 659 C CA . GLN A 1 81 ? 2.511 5.749 -11.962 1.00 86.00 81 GLN A CA 1
ATOM 660 C C . GLN A 1 81 ? 2.696 5.006 -10.630 1.00 86.00 81 GLN A C 1
ATOM 662 O O . GLN A 1 81 ? 2.198 5.470 -9.606 1.00 86.00 81 GLN A O 1
ATOM 667 N N . PHE A 1 82 ? 3.476 3.918 -10.621 1.00 83.12 82 PHE A N 1
ATOM 668 C CA . PHE A 1 82 ? 3.813 3.179 -9.399 1.00 83.12 82 PHE A CA 1
ATOM 669 C C . PHE A 1 82 ? 4.535 4.066 -8.378 1.00 83.12 82 PHE A C 1
ATOM 671 O O . PHE A 1 82 ? 4.096 4.141 -7.234 1.00 83.12 82 PHE A O 1
ATOM 678 N N . LYS A 1 83 ? 5.560 4.826 -8.792 1.00 83.44 83 LYS A N 1
ATOM 679 C CA . LYS A 1 83 ? 6.275 5.769 -7.903 1.00 83.44 83 LYS A CA 1
ATOM 680 C C . LYS A 1 83 ? 5.351 6.822 -7.298 1.00 83.44 83 LYS A C 1
ATOM 682 O O . LYS A 1 83 ? 5.477 7.158 -6.123 1.00 83.44 83 LYS A O 1
ATOM 687 N N . LYS A 1 84 ? 4.420 7.351 -8.096 1.00 84.88 84 LYS A N 1
ATOM 688 C CA . LYS A 1 84 ? 3.443 8.336 -7.622 1.00 84.88 84 LYS A CA 1
ATOM 689 C C . LYS A 1 84 ? 2.510 7.720 -6.582 1.00 84.88 84 LYS A C 1
ATOM 691 O O . LYS A 1 84 ? 2.295 8.328 -5.539 1.00 84.88 84 LYS A O 1
ATOM 696 N N . THR A 1 85 ? 1.993 6.522 -6.842 1.00 81.44 85 THR A N 1
ATOM 697 C CA . THR A 1 85 ? 1.126 5.807 -5.899 1.00 81.44 85 THR A CA 1
ATOM 698 C C . THR A 1 85 ? 1.871 5.435 -4.616 1.00 81.44 85 THR A C 1
ATOM 700 O O . THR A 1 85 ? 1.347 5.682 -3.536 1.00 81.44 85 THR A O 1
ATOM 703 N N . GLU A 1 86 ? 3.108 4.937 -4.708 1.00 80.44 86 GLU A N 1
ATOM 704 C CA . GLU A 1 86 ? 3.978 4.675 -3.548 1.00 80.44 86 GLU A CA 1
ATOM 705 C C . GLU A 1 86 ? 4.153 5.929 -2.684 1.00 80.44 86 GLU A C 1
ATOM 707 O O . GLU A 1 86 ? 3.943 5.881 -1.473 1.00 80.44 86 GLU A O 1
ATOM 712 N N . GLY A 1 87 ? 4.477 7.068 -3.304 1.00 78.19 87 GLY A N 1
ATOM 713 C CA . GLY A 1 87 ? 4.643 8.335 -2.594 1.00 78.19 87 GLY A CA 1
ATOM 714 C C . GLY A 1 87 ? 3.354 8.814 -1.923 1.00 78.19 87 GLY A C 1
ATOM 715 O O . GLY A 1 87 ? 3.394 9.273 -0.784 1.00 78.19 87 GLY A O 1
ATOM 716 N N . LEU A 1 88 ? 2.207 8.667 -2.592 1.00 80.56 88 LEU A N 1
ATOM 717 C CA . LEU A 1 88 ? 0.905 9.019 -2.020 1.00 80.56 88 LEU A CA 1
ATOM 718 C C . LEU A 1 88 ? 0.550 8.131 -0.825 1.00 80.56 88 LEU A C 1
ATOM 720 O O . LEU A 1 88 ? 0.081 8.649 0.180 1.00 80.56 88 LEU A O 1
ATOM 724 N N . VAL A 1 89 ? 0.797 6.822 -0.897 1.00 78.19 89 VAL A N 1
ATOM 725 C CA . VAL A 1 89 ? 0.516 5.892 0.209 1.00 78.19 89 VAL A CA 1
ATOM 726 C C . VAL A 1 89 ? 1.444 6.147 1.397 1.00 78.19 89 VAL A C 1
ATOM 728 O O . VAL A 1 89 ? 0.987 6.178 2.540 1.00 78.19 89 VAL A O 1
ATOM 731 N N . LEU A 1 90 ? 2.737 6.356 1.138 1.00 74.00 90 LEU A N 1
ATOM 732 C CA . LEU A 1 90 ? 3.745 6.548 2.179 1.00 74.00 90 LEU A CA 1
ATOM 733 C C . LEU A 1 90 ? 3.595 7.894 2.902 1.00 74.00 90 LEU A C 1
ATOM 735 O O . LEU A 1 90 ? 3.806 7.966 4.113 1.00 74.00 90 LEU A O 1
ATOM 739 N N . HIS A 1 91 ? 3.247 8.953 2.165 1.00 72.88 91 HIS A N 1
ATOM 740 C CA . HIS A 1 91 ? 3.150 10.319 2.686 1.00 72.88 91 HIS A CA 1
ATOM 741 C C . HIS A 1 91 ? 1.717 10.801 2.920 1.00 72.88 91 HIS A C 1
ATOM 743 O O . HIS A 1 91 ? 1.540 11.954 3.309 1.00 72.88 91 HIS A O 1
ATOM 749 N N . ALA A 1 92 ? 0.699 9.963 2.700 1.00 69.94 92 ALA A N 1
ATOM 750 C CA . ALA A 1 92 ? -0.672 10.309 3.051 1.00 69.94 92 ALA A CA 1
ATOM 751 C C . ALA A 1 92 ? -0.724 10.690 4.533 1.00 69.94 92 ALA A C 1
ATOM 753 O O . ALA A 1 92 ? -0.423 9.869 5.405 1.00 69.94 92 ALA A O 1
ATOM 754 N N . GLU A 1 93 ? -1.098 11.941 4.811 1.00 57.41 93 GLU A N 1
ATOM 755 C CA . GLU A 1 93 ? -1.268 12.416 6.177 1.00 57.41 93 GLU A CA 1
ATOM 756 C C . GLU A 1 93 ? -2.219 11.476 6.916 1.00 57.41 93 GLU A C 1
ATOM 758 O O . GLU A 1 93 ? -3.287 11.103 6.423 1.00 57.41 93 GLU A O 1
ATOM 763 N N . THR A 1 94 ? -1.816 11.055 8.111 1.00 57.28 94 THR A N 1
ATOM 764 C CA . THR A 1 94 ? -2.680 10.299 9.010 1.00 57.28 94 THR A CA 1
ATOM 765 C C . THR A 1 94 ? -3.783 11.260 9.455 1.00 57.28 94 THR A C 1
ATOM 767 O O . THR A 1 94 ? -3.600 12.000 10.417 1.00 57.28 94 THR A O 1
ATOM 770 N N . GLY A 1 95 ? -4.901 11.307 8.720 1.00 52.12 95 GLY A N 1
ATOM 771 C CA . GLY A 1 95 ? -5.956 12.333 8.796 1.00 52.12 95 GLY A CA 1
ATOM 772 C C . GLY A 1 95 ? -6.673 12.503 10.144 1.00 52.12 95 GLY A C 1
ATOM 773 O O . GLY A 1 95 ? -7.657 13.230 10.236 1.00 52.12 95 GLY A O 1
ATOM 774 N N . TYR A 1 96 ? -6.191 11.874 11.213 1.00 52.97 96 TYR A N 1
ATOM 775 C CA . TYR A 1 96 ? -6.673 12.087 12.568 1.00 52.97 96 TYR A CA 1
ATOM 776 C C . TYR A 1 96 ? -5.862 13.182 13.261 1.00 52.97 96 TYR A C 1
ATOM 778 O O . TYR A 1 96 ? -4.929 12.906 14.028 1.00 52.97 96 TYR A O 1
ATOM 786 N N . SER A 1 97 ? -6.259 14.433 13.007 1.00 45.66 97 SER A N 1
ATOM 787 C CA . SER A 1 97 ? -5.845 15.592 13.797 1.00 45.66 97 SER A CA 1
ATOM 788 C C . SER A 1 97 ? -6.160 15.336 15.278 1.00 45.66 97 SER A C 1
ATOM 790 O O . SER A 1 97 ? -7.271 14.967 15.656 1.00 45.66 97 SER A O 1
ATOM 792 N N . GLY A 1 98 ? -5.157 15.483 16.146 1.00 46.91 98 GLY A N 1
ATOM 793 C CA . GLY A 1 98 ? -5.229 15.136 17.574 1.00 46.91 98 GLY A CA 1
ATOM 794 C C . GLY A 1 98 ? -6.181 15.983 18.430 1.00 46.91 98 GLY A C 1
ATOM 795 O O . GLY A 1 98 ? -6.092 15.914 19.650 1.00 46.91 98 GLY A O 1
ATOM 796 N N . PHE A 1 99 ? -7.070 16.777 17.827 1.00 43.19 99 PHE A N 1
ATOM 797 C CA . PHE A 1 99 ? -7.898 17.769 18.519 1.00 43.19 99 PHE A CA 1
ATOM 798 C C . PHE A 1 99 ? -9.388 17.416 18.628 1.00 43.19 99 PHE A C 1
ATOM 800 O O . PHE A 1 99 ? -10.100 18.081 19.376 1.00 43.19 99 PHE A O 1
ATOM 807 N N . VAL A 1 100 ? -9.884 16.371 17.956 1.00 45.72 100 VAL A N 1
ATOM 808 C CA . VAL A 1 100 ? -11.306 15.989 18.062 1.00 45.72 100 VAL A CA 1
ATOM 809 C C . VAL A 1 100 ? -11.448 14.820 19.032 1.00 45.72 100 VAL A C 1
ATOM 811 O O . VAL A 1 100 ? -11.448 13.648 18.656 1.00 45.72 100 VAL A O 1
ATOM 814 N N . ALA A 1 101 ? -11.515 15.154 20.319 1.00 47.12 101 ALA A N 1
ATOM 815 C CA . ALA A 1 101 ? -11.492 14.201 21.423 1.00 47.12 101 ALA A CA 1
ATOM 816 C C . ALA A 1 101 ? -12.648 13.178 21.417 1.00 47.12 101 ALA A C 1
ATOM 818 O O . ALA A 1 101 ? -12.482 12.119 22.016 1.00 47.12 101 ALA A O 1
ATOM 819 N N . ASP A 1 102 ? -13.745 13.388 20.681 1.00 48.44 102 ASP A N 1
ATOM 820 C CA . ASP A 1 102 ? -15.020 12.715 20.988 1.00 48.44 102 ASP A CA 1
ATOM 821 C C . ASP A 1 102 ? -15.670 11.904 19.849 1.00 48.44 102 ASP A C 1
ATOM 823 O O . ASP A 1 102 ? -16.809 11.461 19.958 1.00 48.44 102 ASP A O 1
ATOM 827 N N . ILE A 1 103 ? -14.961 11.641 18.745 1.00 57.03 103 ILE A N 1
ATOM 828 C CA . ILE A 1 103 ? -15.480 10.696 17.741 1.00 57.03 103 ILE A CA 1
ATOM 829 C C . ILE A 1 103 ? -15.236 9.272 18.261 1.00 57.03 103 ILE A C 1
ATOM 831 O O . ILE A 1 103 ? -14.118 8.750 18.164 1.00 57.03 103 ILE A O 1
ATOM 835 N N . GLN A 1 104 ? -16.264 8.666 18.859 1.00 57.47 104 GLN A N 1
ATOM 836 C CA . GLN A 1 104 ? -16.355 7.217 19.034 1.00 57.47 104 GLN A CA 1
ATOM 837 C C . GLN A 1 104 ? -16.582 6.598 17.651 1.00 57.47 104 GLN A C 1
ATOM 839 O O . GLN A 1 104 ? -17.642 6.776 17.051 1.00 57.47 104 GLN A O 1
ATOM 844 N N . ILE A 1 105 ? -15.569 5.909 17.122 1.00 63.56 105 ILE A N 1
ATOM 845 C CA . ILE A 1 105 ? -15.737 5.094 15.916 1.00 63.56 105 ILE A CA 1
ATOM 846 C C . ILE A 1 105 ? -16.646 3.932 16.314 1.00 63.56 105 ILE A C 1
ATOM 848 O O . ILE A 1 105 ? -16.337 3.201 17.255 1.00 63.56 105 ILE A O 1
ATOM 852 N N . LYS A 1 106 ? -17.795 3.811 15.648 1.00 69.31 106 LYS A N 1
ATOM 853 C CA . LYS A 1 106 ? -18.733 2.709 15.901 1.00 69.31 106 LYS A CA 1
ATOM 854 C C . LYS A 1 106 ? -18.140 1.405 15.367 1.00 69.31 106 LYS A C 1
ATOM 856 O O . LYS A 1 106 ? -17.452 1.441 14.351 1.00 69.31 106 LYS A O 1
ATOM 861 N N . GLU A 1 107 ? -18.465 0.273 15.992 1.00 68.19 107 GLU A N 1
ATOM 862 C CA . GLU A 1 107 ? -18.028 -1.059 15.530 1.00 68.19 107 GLU A CA 1
ATOM 863 C C . GLU A 1 107 ? -18.340 -1.267 14.037 1.00 68.19 107 GLU A C 1
ATOM 865 O O . GLU A 1 107 ? -17.439 -1.549 13.264 1.00 68.19 107 GLU A O 1
ATOM 870 N N . GLU A 1 108 ? -19.539 -0.898 13.574 1.00 71.81 108 GLU A N 1
ATOM 871 C CA . GLU A 1 108 ? -19.910 -1.003 12.149 1.00 71.81 108 GLU A CA 1
ATOM 872 C C . GLU A 1 108 ? -19.033 -0.180 11.182 1.00 71.81 108 GLU A C 1
ATOM 874 O O . GLU A 1 108 ? -18.961 -0.472 9.989 1.00 71.81 108 GLU A O 1
ATOM 879 N N . GLN A 1 109 ? -18.415 0.909 11.649 1.00 71.19 109 GLN A N 1
AT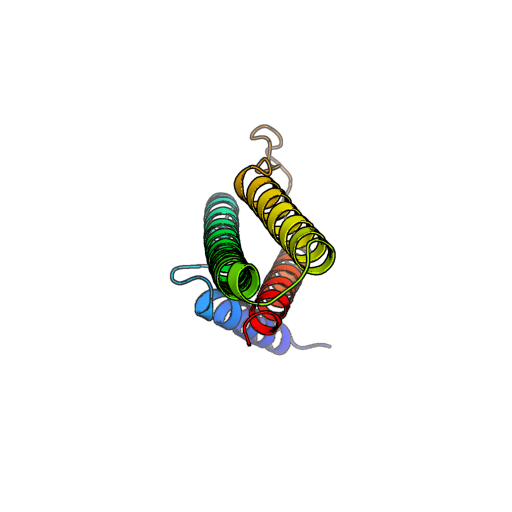OM 880 C CA . GLN A 1 109 ? -17.478 1.692 10.833 1.00 71.19 109 GLN A CA 1
ATOM 881 C C . GLN A 1 109 ? -16.096 1.042 10.805 1.00 71.19 109 GLN A C 1
ATOM 883 O O . GLN A 1 109 ? -15.386 1.157 9.807 1.00 71.19 109 GLN A O 1
ATOM 888 N N . LEU A 1 110 ? -15.733 0.374 11.897 1.00 73.00 110 LEU A N 1
ATOM 889 C CA . LEU A 1 110 ? -14.510 -0.397 12.017 1.00 73.00 110 LEU A CA 1
ATOM 890 C C . LEU A 1 110 ? -14.550 -1.612 11.087 1.00 73.00 110 LEU A C 1
ATOM 892 O O . LEU A 1 110 ? -13.591 -1.843 10.359 1.00 73.00 110 LEU A O 1
ATOM 896 N N . ASP A 1 111 ? -15.678 -2.318 11.048 1.00 72.06 111 ASP A N 1
ATOM 897 C CA . ASP A 1 111 ? -15.873 -3.501 10.201 1.00 72.06 111 ASP A CA 1
ATOM 898 C C . ASP A 1 111 ? -15.744 -3.136 8.719 1.00 72.06 111 ASP A C 1
ATOM 900 O O . ASP A 1 111 ? -15.021 -3.778 7.963 1.00 72.06 111 ASP A O 1
ATOM 904 N N . LYS A 1 112 ? -16.333 -2.007 8.308 1.00 78.81 112 LYS A N 1
ATOM 905 C CA . LYS A 1 112 ? -16.165 -1.486 6.941 1.00 78.81 112 LYS A CA 1
ATOM 906 C C . LYS A 1 112 ? -14.717 -1.141 6.608 1.00 78.81 112 LYS A C 1
ATOM 908 O O . LYS A 1 112 ? -14.299 -1.313 5.466 1.00 78.81 112 LYS A O 1
ATOM 913 N N . LEU A 1 113 ? -13.960 -0.628 7.579 1.00 76.88 113 LEU A N 1
ATOM 914 C CA . LEU A 1 113 ? -12.538 -0.341 7.394 1.00 76.88 113 LEU A CA 1
ATOM 915 C C . LEU A 1 113 ? -11.752 -1.644 7.204 1.00 76.88 113 LEU A C 1
ATOM 917 O O . LEU A 1 113 ? -10.940 -1.748 6.290 1.00 76.88 113 LEU A O 1
ATOM 921 N N . TYR A 1 114 ? -12.061 -2.657 8.012 1.00 76.25 114 TYR A N 1
ATOM 922 C CA . TYR A 1 114 ? -11.498 -3.997 7.897 1.00 76.25 114 TYR A CA 1
ATOM 923 C C . TYR A 1 114 ? -11.768 -4.654 6.542 1.00 76.25 114 TYR A C 1
ATOM 925 O O . TYR A 1 114 ? -10.839 -5.171 5.918 1.00 76.25 114 TYR A O 1
ATOM 933 N N . GLU A 1 115 ? -13.016 -4.626 6.078 1.00 78.88 115 GLU A N 1
ATOM 934 C CA . GLU A 1 115 ? -13.403 -5.146 4.763 1.00 78.88 115 GLU A CA 1
ATOM 935 C C . GLU A 1 115 ? -12.663 -4.425 3.635 1.00 78.88 115 GLU A C 1
ATOM 937 O O . GLU A 1 115 ? -12.135 -5.065 2.722 1.00 78.88 115 GLU A O 1
ATOM 942 N N . TYR A 1 116 ? -12.588 -3.095 3.718 1.00 79.94 116 TYR A N 1
ATOM 943 C CA . TYR A 1 116 ? -11.905 -2.275 2.726 1.00 79.94 116 TYR A CA 1
ATOM 944 C C . TYR A 1 116 ? -10.408 -2.601 2.650 1.00 79.94 116 TYR A C 1
ATOM 946 O O . TYR A 1 116 ? -9.879 -2.836 1.560 1.00 79.94 116 TYR A O 1
ATOM 954 N N . ASP A 1 117 ? -9.732 -2.682 3.797 1.00 77.38 117 ASP A N 1
ATOM 955 C CA . ASP A 1 117 ? -8.303 -2.991 3.857 1.00 77.38 117 ASP A CA 1
ATOM 956 C C . ASP A 1 117 ? -8.004 -4.413 3.374 1.00 77.38 117 ASP A C 1
ATOM 958 O O . ASP A 1 117 ? -7.042 -4.635 2.634 1.00 77.38 117 ASP A O 1
ATOM 962 N N . ALA A 1 118 ? -8.845 -5.382 3.739 1.00 78.69 118 ALA A N 1
ATOM 963 C CA . ALA A 1 118 ? -8.707 -6.754 3.267 1.00 78.69 118 ALA A CA 1
ATOM 964 C C . ALA A 1 118 ? -8.916 -6.869 1.750 1.00 78.69 118 ALA A C 1
ATOM 966 O O . ALA A 1 118 ? -8.141 -7.559 1.084 1.00 78.69 118 ALA A O 1
ATOM 967 N N . GLY A 1 119 ? -9.906 -6.164 1.192 1.00 81.75 119 GLY A N 1
ATOM 968 C CA . GLY A 1 119 ? -10.126 -6.108 -0.255 1.00 81.75 119 GLY A CA 1
ATOM 969 C C . GLY A 1 119 ? -8.966 -5.439 -0.993 1.00 81.75 119 GLY A C 1
ATOM 970 O O . GLY A 1 119 ? -8.513 -5.925 -2.030 1.00 81.75 119 GLY A O 1
ATOM 971 N N . MET A 1 120 ? -8.408 -4.366 -0.431 1.00 79.50 120 MET A N 1
ATOM 972 C CA . MET A 1 120 ? -7.217 -3.723 -0.985 1.00 79.50 120 MET A CA 1
ATOM 973 C C . MET A 1 120 ? -6.021 -4.691 -1.027 1.00 79.50 120 MET A C 1
ATOM 975 O O . MET A 1 120 ? -5.347 -4.782 -2.055 1.00 79.50 120 MET A O 1
ATOM 979 N N . LEU A 1 121 ? -5.783 -5.449 0.051 1.00 79.12 121 LEU A N 1
ATOM 980 C CA . LEU A 1 121 ? -4.726 -6.469 0.125 1.00 79.12 121 LEU A CA 1
ATOM 981 C C . LEU A 1 121 ? -4.924 -7.616 -0.879 1.00 79.12 121 LEU A C 1
ATOM 983 O O . LEU A 1 121 ? -3.947 -8.079 -1.478 1.00 79.12 121 LEU A O 1
ATOM 987 N N . ASP A 1 122 ? -6.165 -8.040 -1.123 1.00 79.81 122 ASP A N 1
ATOM 988 C CA . ASP A 1 122 ? -6.471 -9.021 -2.172 1.00 79.81 122 ASP A CA 1
ATOM 989 C C . ASP A 1 122 ? -6.090 -8.509 -3.556 1.00 79.81 122 ASP A C 1
ATOM 991 O O . ASP A 1 122 ? -5.424 -9.212 -4.320 1.00 79.81 122 ASP A O 1
ATOM 995 N N . HIS A 1 123 ? -6.470 -7.269 -3.871 1.00 78.25 123 HIS A N 1
ATOM 996 C CA . HIS A 1 123 ? -6.148 -6.666 -5.157 1.00 78.25 123 HIS A CA 1
ATOM 997 C C . HIS A 1 123 ? -4.638 -6.582 -5.377 1.00 78.25 123 HIS A C 1
ATOM 999 O O . HIS A 1 123 ? -4.165 -6.891 -6.467 1.00 78.25 123 HIS A O 1
ATOM 1005 N N . LEU A 1 124 ? -3.858 -6.262 -4.347 1.00 72.06 124 LEU A N 1
ATOM 1006 C CA . LEU A 1 124 ? -2.396 -6.280 -4.457 1.00 72.06 124 LEU A CA 1
ATOM 1007 C C . LEU A 1 124 ? -1.837 -7.674 -4.678 1.00 72.06 124 LEU A C 1
ATOM 1009 O O . LEU A 1 124 ? -0.926 -7.841 -5.478 1.00 72.06 124 LEU A O 1
ATOM 1013 N N . THR A 1 125 ? -2.393 -8.672 -3.997 1.00 72.19 125 THR A N 1
ATOM 1014 C CA . THR A 1 125 ? -1.973 -10.063 -4.191 1.00 72.19 125 THR A CA 1
ATOM 1015 C C . THR A 1 125 ? -2.258 -10.524 -5.617 1.00 72.19 125 THR A C 1
ATOM 1017 O O . THR A 1 125 ? -1.453 -11.241 -6.193 1.00 72.19 125 THR A O 1
ATOM 1020 N N . SER A 1 126 ? -3.364 -10.070 -6.213 1.00 73.25 126 SER A N 1
ATOM 1021 C CA . SER A 1 126 ? -3.702 -10.392 -7.604 1.00 73.25 126 SER A CA 1
ATOM 1022 C C . SER A 1 126 ? -2.781 -9.744 -8.645 1.00 73.25 126 SER A C 1
ATOM 1024 O O . SER A 1 126 ? -2.767 -10.190 -9.789 1.00 73.25 126 SER A O 1
ATOM 1026 N N . ILE A 1 127 ? -2.025 -8.704 -8.270 1.00 67.12 127 ILE A N 1
ATOM 1027 C CA . ILE A 1 127 ? -1.042 -8.057 -9.154 1.00 67.12 127 ILE A CA 1
ATOM 1028 C C . ILE A 1 127 ? 0.253 -8.881 -9.231 1.00 67.12 127 ILE A C 1
ATOM 1030 O O . ILE A 1 127 ? 0.910 -8.872 -10.269 1.00 67.12 127 ILE A O 1
ATOM 1034 N N . THR A 1 128 ? 0.601 -9.612 -8.170 1.00 56.38 128 THR A N 1
ATOM 1035 C CA . THR A 1 128 ? 1.769 -10.499 -8.148 1.00 56.38 128 THR A CA 1
ATOM 1036 C C . THR A 1 128 ? 1.454 -11.781 -8.936 1.00 56.38 128 THR A C 1
ATOM 1038 O O . THR A 1 128 ? 0.667 -12.610 -8.476 1.00 56.38 128 THR A O 1
ATOM 1041 N N . VAL A 1 129 ? 2.051 -11.931 -10.125 1.00 45.59 129 VAL A N 1
ATOM 1042 C CA . VAL A 1 129 ? 1.991 -13.147 -10.972 1.00 45.59 129 VAL A CA 1
ATOM 1043 C C . VAL A 1 129 ? 3.083 -14.135 -10.582 1.00 45.59 129 VAL A C 1
ATOM 1045 O O . VAL A 1 129 ? 4.237 -13.688 -10.394 1.00 45.59 129 VAL A O 1
#

Foldseek 3Di:
DPDVVVVVVVLVVLQVLLCVQQPPQPADPDPVSVVVNLLSLLVSVLVLLVVVLVVLVVVLVVCVVPDDPVVNVVSVVVSVVSVVVSCCSNPVPPPDDVPPPDDDQDPVNRVVVSVVSSVVVVVSVVSPD

Secondary structure (DSSP, 8-state):
---HHHHHHHHHHHHHHHHHHSTT---SSSHHHHHHHHHHHHHHHHHHHHHHHHHHHHHHHHHTTT--HHHHHHHHHHHHHHHHHHHHHHH------TT-TT----HHHHHHHHHHHHHHHHHHHHH--

Radius of gyration: 18.98 Å; chains: 1; bounding box: 50×33×51 Å

Sequence (129 aa):
MPDIRDRIEEDRGILKKIQTYVPGFRGYRRREDLRDADRMLRAQLTQKLSTERRGLEECRGLLVQSYGSKEMELIGGLINQFKKTEGLVLHAETGYSGFVADIQIKEEQLDKLYEYDAGMLDHLTSITV

pLDDT: mean 73.15, std 11.03, range [43.19, 86.88]